Protein AF-A0A536C8R9-F1 (afdb_monomer_lite)

Sequence (69 aa):
MDASARRVLAAHGGDPRRLEALVRDLQQVRDEADRLAFQDPSPDALREYRRTSRELAEAQRAFAMASSS

Structure (mmCIF, N/CA/C/O backbone):
data_AF-A0A536C8R9-F1
#
_entry.id   AF-A0A536C8R9-F1
#
loop_
_atom_site.group_PDB
_atom_site.id
_atom_site.type_symbol
_atom_site.label_atom_id
_atom_site.label_alt_id
_atom_site.label_comp_id
_atom_site.label_asym_id
_atom_site.label_entity_id
_atom_site.label_seq_id
_atom_site.pdbx_PDB_ins_code
_atom_site.Cartn_x
_atom_site.Cartn_y
_atom_site.Cartn_z
_atom_site.occupancy
_atom_site.B_iso_or_equiv
_atom_site.auth_seq_id
_atom_site.auth_comp_id
_atom_site.auth_asym_id
_atom_site.auth_atom_id
_atom_site.pdbx_PDB_model_num
ATOM 1 N N . MET A 1 1 ? -10.828 14.202 0.027 1.00 61.03 1 MET A N 1
ATOM 2 C CA . MET A 1 1 ? -9.928 13.070 -0.299 1.00 61.03 1 MET A CA 1
ATOM 3 C C . MET A 1 1 ? -10.154 11.838 0.594 1.00 61.03 1 MET A C 1
ATOM 5 O O . MET A 1 1 ? -9.504 10.828 0.364 1.00 61.03 1 MET A O 1
ATOM 9 N N . ASP A 1 2 ? -11.109 11.854 1.536 1.00 76.75 2 ASP A N 1
ATOM 10 C CA . ASP A 1 2 ? -11.243 10.782 2.545 1.00 76.75 2 ASP A CA 1
ATOM 11 C C . ASP A 1 2 ? -12.137 9.602 2.156 1.00 76.75 2 ASP A C 1
ATOM 13 O O . ASP A 1 2 ? -12.235 8.640 2.909 1.00 76.75 2 ASP A O 1
ATOM 17 N N . ALA A 1 3 ? -12.795 9.631 0.993 1.00 88.69 3 ALA A N 1
ATOM 18 C CA . ALA A 1 3 ? -13.698 8.548 0.592 1.00 88.69 3 ALA A CA 1
ATOM 19 C C . ALA A 1 3 ? -12.972 7.197 0.448 1.00 88.69 3 ALA A C 1
ATOM 21 O O . ALA A 1 3 ? -13.527 6.160 0.804 1.00 88.69 3 ALA A O 1
ATOM 22 N N . SER A 1 4 ? -11.730 7.184 -0.044 1.00 90.88 4 SER A N 1
ATOM 23 C CA . SER A 1 4 ? -10.935 5.952 -0.125 1.00 90.88 4 SER A CA 1
ATOM 24 C C . SER A 1 4 ? -10.444 5.484 1.244 1.00 90.88 4 SER A C 1
ATOM 26 O O . SER A 1 4 ? -10.643 4.325 1.585 1.00 90.88 4 SER A O 1
ATOM 28 N N . ALA A 1 5 ? -9.922 6.387 2.080 1.00 92.00 5 ALA A N 1
ATOM 29 C CA . ALA A 1 5 ? -9.502 6.051 3.443 1.00 92.00 5 ALA A CA 1
ATOM 30 C C . ALA A 1 5 ? -10.670 5.519 4.292 1.00 92.00 5 ALA A C 1
ATOM 32 O O . ALA A 1 5 ? -10.520 4.530 4.998 1.00 92.00 5 ALA A O 1
ATOM 33 N N . ARG A 1 6 ? -11.871 6.099 4.157 1.00 92.69 6 ARG A N 1
ATOM 34 C CA . ARG A 1 6 ? -13.097 5.591 4.798 1.00 92.69 6 ARG A CA 1
ATOM 35 C C . ARG A 1 6 ? -13.490 4.199 4.312 1.00 92.69 6 ARG A C 1
ATOM 37 O O . ARG A 1 6 ? -13.977 3.404 5.108 1.00 92.69 6 ARG A O 1
ATOM 44 N N . ARG A 1 7 ? -13.279 3.888 3.028 1.00 94.38 7 ARG A N 1
ATOM 45 C CA . ARG A 1 7 ? -13.502 2.534 2.495 1.00 94.38 7 ARG A CA 1
ATOM 46 C C . ARG A 1 7 ? -12.513 1.533 3.083 1.00 94.38 7 ARG A C 1
ATOM 48 O O . ARG A 1 7 ? -12.946 0.465 3.496 1.00 94.38 7 ARG A O 1
ATOM 55 N N . VAL A 1 8 ? -11.232 1.891 3.186 1.00 94.12 8 VAL A N 1
ATOM 56 C CA . VAL A 1 8 ? -10.217 1.058 3.856 1.00 94.12 8 VAL A CA 1
ATOM 57 C C . VAL A 1 8 ? -10.577 0.864 5.331 1.00 94.12 8 VAL A C 1
ATOM 59 O O . VAL A 1 8 ? -10.645 -0.263 5.808 1.00 94.12 8 VAL A O 1
ATOM 62 N N . LEU A 1 9 ? -10.921 1.940 6.039 1.00 93.00 9 LEU A N 1
ATOM 63 C CA . LEU A 1 9 ? -11.372 1.886 7.429 1.00 93.00 9 LEU A CA 1
ATOM 64 C C . LEU A 1 9 ? -12.548 0.910 7.608 1.00 93.00 9 LEU A C 1
ATOM 66 O O . LEU A 1 9 ? -12.497 0.039 8.474 1.00 93.00 9 LEU A O 1
ATOM 70 N N . ALA A 1 10 ? -13.577 1.013 6.760 1.00 94.00 10 ALA A N 1
ATOM 71 C CA . ALA A 1 10 ? -14.748 0.138 6.800 1.00 94.00 10 ALA A CA 1
ATOM 72 C C . ALA A 1 10 ? -14.410 -1.325 6.467 1.00 94.00 10 ALA A C 1
ATOM 74 O O . ALA A 1 10 ? -14.861 -2.229 7.167 1.00 94.00 10 ALA A O 1
ATOM 75 N N . ALA A 1 11 ? -13.586 -1.569 5.443 1.00 93.75 11 ALA A N 1
ATOM 76 C CA . ALA A 1 11 ? -13.173 -2.915 5.039 1.00 93.75 11 ALA A CA 1
ATOM 77 C C . ALA A 1 11 ? -12.375 -3.644 6.134 1.00 93.75 11 ALA A C 1
ATOM 79 O O . ALA A 1 11 ? -12.462 -4.864 6.257 1.00 93.75 11 ALA A O 1
ATOM 80 N N . HIS A 1 12 ? -11.640 -2.896 6.960 1.00 91.88 12 HIS A N 1
ATOM 81 C CA . HIS A 1 12 ? -10.854 -3.429 8.073 1.00 91.88 12 HIS A CA 1
ATOM 82 C C . HIS A 1 12 ? -11.578 -3.339 9.429 1.00 91.88 12 HIS A C 1
ATOM 84 O O . HIS A 1 12 ? -10.984 -3.623 10.469 1.00 91.88 12 HIS A O 1
ATOM 90 N N . GLY A 1 13 ? -12.872 -2.994 9.426 1.00 90.75 13 GLY A N 1
ATOM 91 C CA . GLY A 1 13 ? -13.729 -2.978 10.614 1.00 90.75 13 GLY A CA 1
ATOM 92 C C . GLY A 1 13 ? -13.399 -1.880 11.624 1.00 90.75 13 GLY A C 1
ATOM 93 O O . GLY A 1 13 ? -13.779 -1.997 12.783 1.00 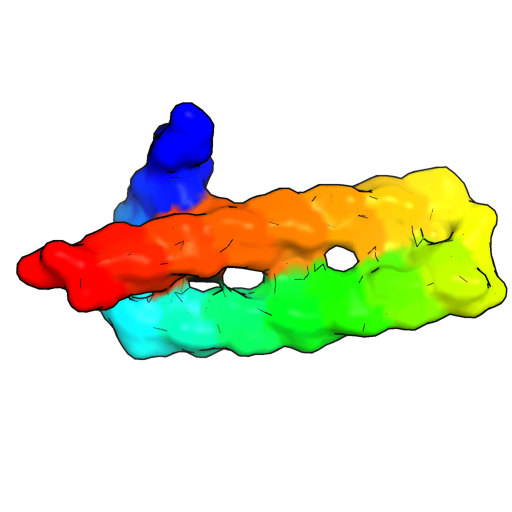90.75 13 GLY A O 1
ATOM 94 N N . GLY A 1 14 ? -12.667 -0.843 11.215 1.00 90.94 14 GLY A N 1
ATOM 95 C CA . GLY A 1 14 ? -12.220 0.217 12.116 1.00 90.94 14 GLY A CA 1
ATOM 96 C C . GLY A 1 14 ? -11.175 -0.214 13.148 1.00 90.94 14 GLY A C 1
ATOM 97 O O . GLY A 1 14 ? -10.847 0.589 14.010 1.00 90.94 14 GLY A O 1
ATOM 98 N N . ASP A 1 15 ? -10.651 -1.443 13.079 1.00 94.38 15 ASP A N 1
ATOM 99 C CA . ASP A 1 15 ? -9.683 -1.969 14.047 1.00 94.38 15 ASP A CA 1
ATOM 100 C C . ASP A 1 15 ? -8.287 -1.357 13.806 1.00 94.38 15 ASP A C 1
ATOM 102 O O . ASP A 1 15 ? -7.653 -1.667 12.784 1.00 94.38 15 ASP A O 1
ATOM 106 N N . PRO A 1 16 ? -7.761 -0.532 14.737 1.00 94.44 16 PRO A N 1
ATOM 107 C CA . PRO A 1 16 ? -6.458 0.102 14.575 1.00 94.44 16 PRO A CA 1
ATOM 108 C C . PRO A 1 16 ? -5.317 -0.906 14.421 1.00 94.44 16 PRO A C 1
ATOM 110 O O . PRO A 1 16 ? -4.379 -0.638 13.679 1.00 94.44 16 PRO A O 1
ATOM 113 N N . ARG A 1 17 ? -5.392 -2.089 15.051 1.00 95.25 17 ARG A N 1
ATOM 114 C CA . ARG A 1 17 ? -4.322 -3.101 14.968 1.00 95.25 17 ARG A CA 1
ATOM 115 C C . ARG A 1 17 ? -4.253 -3.735 13.585 1.00 95.25 17 ARG A C 1
ATOM 117 O O . ARG A 1 17 ? -3.167 -3.957 13.055 1.00 95.25 17 ARG A O 1
ATOM 124 N N . ARG A 1 18 ? -5.412 -4.005 12.976 1.00 95.69 18 ARG A N 1
ATOM 125 C CA . ARG A 1 18 ? -5.487 -4.512 11.595 1.00 95.69 18 ARG A CA 1
ATOM 126 C C . ARG A 1 18 ? -5.008 -3.472 10.591 1.00 95.69 18 ARG A C 1
ATOM 128 O O . ARG A 1 18 ? -4.345 -3.825 9.621 1.00 95.69 18 ARG A O 1
ATOM 135 N N . LEU A 1 19 ? -5.338 -2.205 10.826 1.00 97.06 19 LEU A N 1
ATOM 136 C CA . LEU A 1 19 ? -4.892 -1.099 9.984 1.00 97.06 19 LEU A CA 1
ATOM 137 C C . LEU A 1 19 ? -3.390 -0.835 10.134 1.00 97.06 19 LEU A C 1
ATOM 139 O O . LEU A 1 19 ? -2.729 -0.577 9.135 1.00 97.06 19 LEU A O 1
ATOM 143 N N . GLU A 1 20 ? -2.831 -0.965 11.338 1.00 97.31 20 GLU A N 1
ATOM 144 C CA . GLU A 1 20 ? -1.383 -0.884 11.556 1.00 97.31 20 GLU A CA 1
ATOM 145 C C . GLU A 1 20 ? -0.643 -1.997 10.801 1.00 97.31 20 GLU A C 1
ATOM 147 O O . GLU A 1 20 ? 0.348 -1.724 10.122 1.00 97.31 20 GLU A O 1
ATOM 152 N N . ALA A 1 21 ? -1.139 -3.238 10.869 1.00 97.62 21 ALA A N 1
ATOM 153 C CA . ALA A 1 21 ? -0.580 -4.356 10.110 1.00 97.62 21 ALA A CA 1
ATOM 154 C C . ALA A 1 21 ? -0.624 -4.087 8.596 1.00 97.62 21 ALA A C 1
ATOM 156 O O . ALA A 1 21 ? 0.400 -4.191 7.928 1.00 97.62 21 ALA A O 1
ATOM 157 N N . LEU A 1 22 ? -1.768 -3.622 8.078 1.00 97.31 22 LEU A N 1
ATOM 158 C CA . LEU A 1 22 ? -1.911 -3.238 6.671 1.00 97.31 22 LEU A CA 1
ATOM 159 C C . LEU A 1 22 ? -0.911 -2.148 6.256 1.00 97.31 22 LEU A C 1
ATOM 161 O O . LEU A 1 22 ? -0.326 -2.229 5.179 1.00 97.31 22 LEU A O 1
ATOM 165 N N . VAL A 1 23 ? -0.711 -1.124 7.092 1.00 98.38 23 VAL A N 1
ATOM 166 C CA . VAL A 1 23 ? 0.264 -0.056 6.820 1.00 98.38 23 VAL A CA 1
ATOM 167 C C . VAL A 1 23 ? 1.675 -0.630 6.720 1.00 98.38 23 VAL A C 1
ATOM 169 O O . VAL A 1 23 ? 2.398 -0.275 5.790 1.00 98.38 23 VAL A O 1
ATOM 172 N N . ARG A 1 24 ? 2.064 -1.530 7.632 1.00 98.31 24 ARG A N 1
ATOM 173 C CA . ARG A 1 24 ? 3.385 -2.177 7.605 1.00 98.31 24 ARG A CA 1
ATOM 174 C C . ARG A 1 24 ? 3.574 -3.025 6.346 1.00 98.31 24 ARG A C 1
ATOM 176 O O . ARG A 1 24 ? 4.612 -2.901 5.699 1.00 98.31 24 ARG A O 1
ATOM 183 N N . ASP A 1 25 ? 2.572 -3.815 5.971 1.00 98.19 25 ASP A N 1
ATOM 184 C CA . ASP A 1 25 ? 2.621 -4.659 4.772 1.00 98.19 25 ASP A CA 1
ATOM 185 C C . ASP A 1 25 ? 2.738 -3.806 3.498 1.00 98.19 25 ASP A C 1
ATOM 187 O O . ASP A 1 25 ? 3.619 -4.024 2.664 1.00 98.19 25 ASP A O 1
ATOM 191 N N . LEU A 1 26 ? 1.908 -2.766 3.366 1.00 98.06 26 LEU A N 1
ATOM 192 C CA . LEU A 1 26 ? 1.954 -1.853 2.220 1.00 98.06 26 LEU A CA 1
ATOM 193 C C . LEU A 1 26 ? 3.259 -1.058 2.156 1.00 98.06 26 LEU A C 1
ATOM 195 O O . LEU A 1 26 ? 3.722 -0.742 1.061 1.00 98.06 26 LEU A O 1
ATOM 199 N N . GLN A 1 27 ? 3.866 -0.748 3.302 1.00 98.44 27 GLN A N 1
ATOM 200 C CA . GLN A 1 27 ? 5.160 -0.082 3.345 1.00 98.44 27 GLN A CA 1
ATOM 201 C C . GLN A 1 27 ? 6.265 -0.982 2.783 1.00 98.44 27 GLN A C 1
ATOM 203 O O . GLN A 1 27 ? 7.025 -0.532 1.930 1.00 98.44 27 GLN A O 1
ATOM 208 N N . GLN A 1 28 ? 6.285 -2.267 3.152 1.00 98.44 28 GLN A N 1
ATOM 209 C CA . GLN A 1 28 ? 7.225 -3.235 2.574 1.00 98.44 28 GLN A CA 1
ATOM 210 C C . GLN A 1 28 ? 7.050 -3.370 1.056 1.00 98.44 28 GLN A C 1
ATOM 212 O O . GLN A 1 28 ? 8.032 -3.326 0.314 1.00 98.44 28 GLN A O 1
ATOM 217 N N . VAL A 1 29 ? 5.805 -3.482 0.581 1.00 98.12 29 VAL A N 1
ATOM 218 C CA . VAL A 1 29 ? 5.505 -3.597 -0.856 1.00 98.12 29 VAL A CA 1
ATOM 219 C C . VAL A 1 29 ? 5.903 -2.328 -1.613 1.00 98.12 29 VAL A C 1
ATOM 221 O O . VAL A 1 29 ? 6.495 -2.407 -2.689 1.00 98.12 29 VAL A O 1
ATOM 224 N N . ARG A 1 30 ? 5.622 -1.147 -1.051 1.00 98.31 30 ARG A N 1
ATOM 225 C CA . ARG A 1 30 ? 6.023 0.139 -1.633 1.00 98.31 30 ARG A CA 1
ATOM 226 C C . ARG A 1 30 ? 7.541 0.250 -1.726 1.00 98.31 30 ARG A C 1
ATOM 228 O O . ARG A 1 30 ? 8.031 0.713 -2.750 1.00 98.31 30 ARG A O 1
ATOM 235 N N . ASP A 1 31 ? 8.275 -0.169 -0.700 1.00 98.44 31 ASP A N 1
ATOM 236 C CA . ASP A 1 31 ? 9.740 -0.084 -0.675 1.00 98.44 31 ASP A CA 1
ATOM 237 C C . ASP A 1 31 ? 10.407 -1.088 -1.627 1.00 98.44 31 ASP A C 1
ATOM 239 O O . ASP A 1 31 ? 11.476 -0.814 -2.172 1.00 98.44 31 ASP A O 1
ATOM 243 N N . GLU A 1 32 ? 9.787 -2.244 -1.870 1.00 98.00 32 GLU A N 1
ATOM 244 C CA . GLU A 1 32 ? 10.201 -3.149 -2.949 1.00 98.00 32 GLU A CA 1
ATOM 245 C C . GLU A 1 32 ? 9.932 -2.531 -4.330 1.00 98.00 32 GLU A C 1
ATOM 247 O O . GLU A 1 32 ? 10.820 -2.511 -5.181 1.00 98.00 32 GLU A O 1
ATOM 252 N N . ALA A 1 33 ? 8.746 -1.951 -4.539 1.00 97.69 33 ALA A N 1
ATOM 253 C CA . ALA A 1 33 ? 8.404 -1.287 -5.796 1.00 97.69 33 ALA A CA 1
ATOM 254 C C . ALA A 1 33 ? 9.304 -0.069 -6.084 1.00 97.69 33 ALA A C 1
ATOM 256 O O . ALA A 1 33 ? 9.669 0.160 -7.235 1.00 97.69 33 ALA A O 1
ATOM 257 N N . ASP A 1 34 ? 9.685 0.690 -5.052 1.00 98.19 34 ASP A N 1
ATOM 258 C CA . ASP A 1 34 ? 10.633 1.812 -5.132 1.00 98.19 34 ASP A CA 1
ATOM 259 C C . ASP A 1 34 ? 12.020 1.321 -5.562 1.00 98.19 34 ASP A C 1
ATOM 261 O O . ASP A 1 34 ? 12.609 1.840 -6.510 1.00 98.19 34 ASP A O 1
ATOM 265 N N .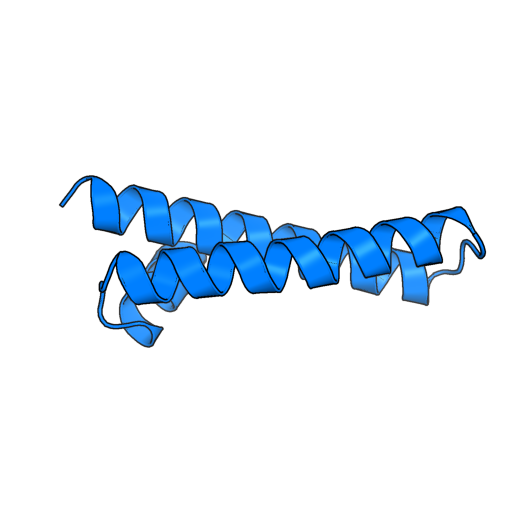 ARG A 1 35 ? 12.511 0.245 -4.928 1.00 98.06 35 ARG A N 1
ATOM 266 C CA . ARG A 1 35 ? 13.783 -0.390 -5.298 1.00 98.06 35 ARG A CA 1
ATOM 267 C C . ARG A 1 35 ? 13.777 -0.874 -6.743 1.00 98.06 35 ARG A C 1
ATOM 269 O O . ARG A 1 35 ? 14.733 -0.590 -7.461 1.00 98.06 35 ARG A O 1
ATOM 276 N N . LEU A 1 36 ? 12.711 -1.543 -7.182 1.00 96.56 36 LEU A N 1
ATOM 277 C CA . LEU A 1 36 ? 12.581 -2.006 -8.564 1.00 96.56 36 LEU A CA 1
ATOM 278 C C . LEU A 1 36 ? 12.549 -0.832 -9.550 1.00 96.56 36 LEU A C 1
ATOM 280 O O . LEU A 1 36 ? 13.299 -0.832 -10.520 1.00 96.56 36 LEU A O 1
ATOM 284 N N . ALA A 1 37 ? 11.731 0.190 -9.282 1.00 97.25 37 ALA A N 1
ATOM 285 C CA . ALA A 1 37 ? 11.626 1.374 -10.132 1.00 97.25 37 ALA A CA 1
ATOM 286 C C . ALA A 1 37 ? 12.933 2.177 -10.207 1.00 97.25 37 ALA A C 1
ATOM 288 O O . ALA A 1 37 ? 13.182 2.839 -11.213 1.00 97.25 37 ALA A O 1
ATOM 289 N N . PHE A 1 38 ? 13.759 2.124 -9.161 1.00 96.56 38 PHE A N 1
ATOM 290 C CA . PHE A 1 38 ? 15.085 2.730 -9.150 1.00 96.56 38 PHE A CA 1
ATOM 291 C C . PHE A 1 38 ? 16.121 1.902 -9.925 1.00 96.56 38 PHE A C 1
ATOM 293 O O . PHE A 1 38 ? 16.918 2.470 -10.668 1.00 96.56 38 PHE A O 1
ATOM 300 N N . GLN A 1 39 ? 16.127 0.577 -9.749 1.00 97.75 39 GLN A N 1
ATOM 301 C CA . GLN A 1 39 ? 17.098 -0.319 -10.389 1.00 97.75 39 GLN A CA 1
ATOM 302 C C . GLN A 1 39 ? 16.838 -0.501 -11.888 1.00 97.75 39 GLN A C 1
ATOM 304 O O . GLN A 1 39 ? 17.784 -0.477 -12.672 1.00 97.75 39 GLN A O 1
ATOM 309 N N . ASP A 1 40 ? 15.574 -0.669 -12.276 1.00 96.19 40 ASP A N 1
ATOM 310 C CA . ASP A 1 40 ? 15.142 -0.849 -13.663 1.00 96.19 40 ASP A CA 1
ATOM 311 C C . ASP A 1 40 ? 13.900 0.020 -13.951 1.00 96.19 40 ASP A C 1
ATOM 313 O O . ASP A 1 40 ? 12.750 -0.430 -13.834 1.00 96.19 40 ASP A O 1
ATOM 317 N N . PRO A 1 41 ? 14.103 1.313 -14.268 1.00 95.62 41 PRO A N 1
ATOM 318 C CA . PRO A 1 41 ? 13.013 2.253 -14.475 1.00 95.62 41 PRO A CA 1
A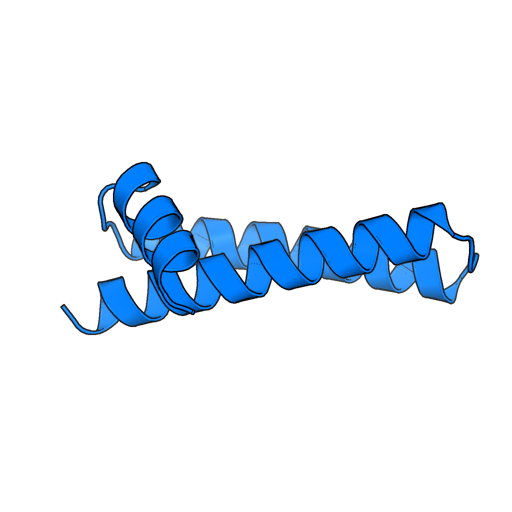TOM 319 C C . PRO A 1 41 ? 12.242 1.938 -15.761 1.00 95.62 41 PRO A C 1
ATOM 321 O O . PRO A 1 41 ? 12.571 2.404 -16.852 1.00 95.62 41 PRO A O 1
ATOM 324 N N . SER A 1 42 ? 11.137 1.209 -15.608 1.00 97.31 42 SER A N 1
ATOM 325 C CA . SER A 1 42 ? 10.158 0.950 -16.665 1.00 97.31 42 SER A CA 1
ATOM 326 C C . SER A 1 42 ? 8.816 1.641 -16.380 1.00 97.31 42 SER A C 1
ATOM 328 O O . SER A 1 42 ? 8.491 1.940 -15.223 1.00 97.31 42 SER A O 1
ATOM 330 N N . PRO A 1 43 ? 7.979 1.891 -17.409 1.00 98.19 43 PRO A N 1
ATOM 331 C CA . PRO A 1 43 ? 6.634 2.426 -17.206 1.00 98.19 43 PRO A CA 1
ATOM 332 C C . PRO A 1 43 ? 5.807 1.614 -16.206 1.00 98.19 43 PRO A C 1
ATOM 334 O O . PRO A 1 43 ? 5.035 2.194 -15.443 1.00 98.19 43 PRO A O 1
ATOM 337 N N . ASP A 1 44 ? 5.979 0.295 -16.188 1.00 97.88 44 ASP A N 1
ATOM 338 C CA . ASP A 1 44 ? 5.214 -0.595 -15.320 1.00 97.88 44 ASP A CA 1
ATOM 339 C C . ASP A 1 44 ? 5.752 -0.596 -13.887 1.00 97.88 44 ASP A C 1
ATOM 341 O O . ASP A 1 44 ? 4.955 -0.488 -12.956 1.00 97.88 44 ASP A O 1
ATOM 345 N N . ALA A 1 45 ? 7.075 -0.553 -13.693 1.00 97.62 45 ALA A N 1
ATOM 346 C CA . ALA A 1 45 ? 7.666 -0.364 -12.365 1.00 97.62 45 ALA A CA 1
ATOM 347 C C . ALA A 1 45 ? 7.217 0.968 -11.730 1.00 97.62 45 ALA A C 1
ATOM 349 O O . ALA A 1 45 ? 6.799 1.014 -10.572 1.00 97.62 45 ALA A O 1
ATOM 350 N N . LEU A 1 46 ? 7.193 2.055 -12.512 1.00 98.12 46 LEU A N 1
ATOM 351 C CA . LEU A 1 46 ? 6.700 3.357 -12.051 1.00 98.12 46 LEU A CA 1
ATOM 352 C C . LEU A 1 46 ? 5.192 3.353 -11.766 1.00 98.12 46 LEU A C 1
ATOM 354 O O . LEU A 1 46 ? 4.734 4.039 -10.846 1.00 98.12 46 LEU A O 1
ATOM 358 N N . ARG A 1 47 ? 4.395 2.616 -12.552 1.00 98.00 47 ARG A N 1
ATOM 359 C CA . ARG A 1 47 ? 2.961 2.436 -12.283 1.00 98.00 47 ARG A CA 1
ATOM 360 C C . ARG A 1 47 ? 2.741 1.706 -10.967 1.00 98.00 47 ARG A C 1
ATOM 362 O O . ARG A 1 47 ? 1.909 2.169 -10.184 1.00 98.00 47 ARG A O 1
ATOM 369 N N . GLU A 1 48 ? 3.488 0.636 -10.716 1.00 97.81 48 GLU A N 1
ATOM 370 C CA . GLU A 1 48 ? 3.357 -0.147 -9.490 1.00 97.81 48 GLU A CA 1
ATOM 371 C C . GLU A 1 48 ? 3.780 0.666 -8.267 1.00 97.81 48 GLU A C 1
ATOM 373 O O . GLU A 1 48 ? 3.011 0.773 -7.315 1.00 97.81 48 GLU A O 1
ATOM 378 N N . TYR A 1 49 ? 4.914 1.370 -8.328 1.00 98.12 49 TYR A N 1
ATOM 379 C CA . TYR A 1 49 ? 5.333 2.285 -7.263 1.00 98.12 49 TYR A CA 1
ATOM 380 C C . TYR A 1 49 ? 4.270 3.349 -6.942 1.00 98.12 49 TYR A C 1
ATOM 382 O O . TYR A 1 49 ? 3.940 3.605 -5.781 1.00 98.12 49 TYR A O 1
ATOM 390 N N . ARG A 1 50 ? 3.679 3.973 -7.972 1.00 98.25 50 ARG A N 1
ATOM 391 C CA . ARG A 1 50 ? 2.612 4.973 -7.785 1.00 98.25 50 ARG A CA 1
ATOM 392 C C . ARG A 1 50 ? 1.342 4.354 -7.216 1.00 98.25 50 ARG A C 1
ATOM 394 O O . ARG A 1 50 ? 0.636 5.013 -6.453 1.00 98.25 50 ARG A O 1
ATOM 401 N N . ARG A 1 51 ? 1.008 3.127 -7.617 1.00 97.81 51 ARG A N 1
ATOM 402 C CA . ARG A 1 51 ? -0.145 2.391 -7.100 1.00 97.81 51 ARG A CA 1
ATOM 403 C C . ARG A 1 51 ? 0.042 2.090 -5.614 1.00 97.81 51 ARG A C 1
ATOM 405 O O . ARG A 1 51 ? -0.781 2.539 -4.822 1.00 97.81 51 ARG A O 1
ATOM 412 N N . THR A 1 52 ? 1.133 1.428 -5.247 1.00 97.94 52 THR A N 1
ATOM 413 C CA . THR A 1 52 ? 1.424 1.018 -3.865 1.00 97.94 52 THR A CA 1
ATOM 414 C C . THR A 1 52 ? 1.599 2.227 -2.944 1.00 97.94 52 THR A C 1
ATOM 416 O O . THR A 1 52 ? 1.080 2.234 -1.833 1.00 97.94 52 THR A O 1
ATOM 419 N N . SER A 1 53 ? 2.197 3.322 -3.432 1.00 98.25 53 SER A N 1
ATOM 420 C CA . SER A 1 53 ? 2.276 4.591 -2.691 1.00 98.25 53 SER A CA 1
ATOM 421 C C . SER A 1 53 ? 0.903 5.202 -2.389 1.00 98.25 53 SER A C 1
ATOM 423 O O . SER A 1 53 ? 0.698 5.758 -1.309 1.00 98.25 53 SER A O 1
ATOM 425 N N . ARG A 1 54 ? -0.056 5.113 -3.324 1.00 98.00 54 ARG A N 1
ATOM 426 C CA . ARG A 1 54 ? -1.432 5.576 -3.079 1.00 98.00 54 ARG A CA 1
ATOM 427 C C . ARG A 1 54 ? -2.148 4.685 -2.072 1.00 98.00 54 ARG A C 1
ATOM 429 O O . ARG A 1 54 ? -2.765 5.217 -1.157 1.00 98.00 54 ARG A O 1
ATOM 436 N N . GLU A 1 55 ? -2.036 3.368 -2.220 1.00 97.50 55 GLU A N 1
ATOM 437 C CA . GLU A 1 55 ? -2.637 2.401 -1.293 1.00 97.50 55 GLU A CA 1
ATOM 438 C C . GLU A 1 55 ? -2.095 2.596 0.132 1.00 97.50 55 GLU A C 1
ATOM 440 O O . GLU A 1 55 ? -2.875 2.695 1.080 1.00 97.50 55 GLU A O 1
ATOM 445 N N . LEU A 1 56 ? -0.777 2.782 0.283 1.00 98.50 56 LEU A N 1
ATOM 446 C CA . LEU A 1 56 ? -0.143 3.095 1.565 1.00 98.50 56 LEU A CA 1
ATOM 447 C C . LEU A 1 56 ? -0.683 4.399 2.166 1.00 98.50 56 LEU A C 1
ATOM 449 O O . LEU A 1 56 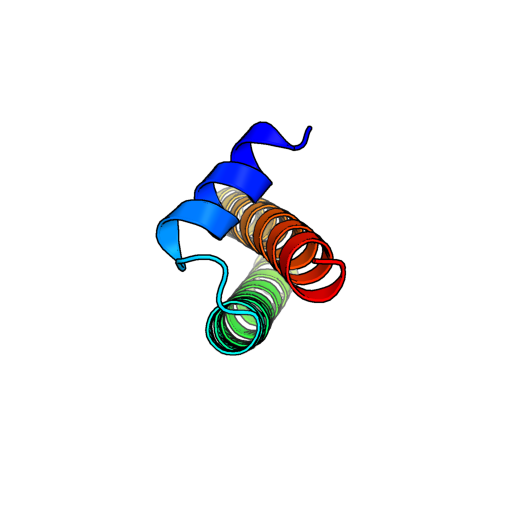? -1.046 4.431 3.341 1.00 98.50 56 LEU A O 1
ATOM 453 N N . ALA A 1 57 ? -0.786 5.469 1.372 1.00 98.06 57 ALA A N 1
ATOM 454 C CA . ALA A 1 57 ? -1.309 6.748 1.850 1.00 98.06 57 ALA A CA 1
ATOM 455 C C . ALA A 1 57 ? -2.778 6.651 2.304 1.00 98.06 57 ALA A C 1
ATOM 457 O O . ALA A 1 57 ? -3.183 7.308 3.266 1.00 98.06 57 ALA A O 1
ATOM 458 N N . GLU A 1 58 ? -3.593 5.840 1.629 1.00 97.69 58 GLU A N 1
ATOM 459 C CA . GLU A 1 58 ? -4.982 5.590 2.018 1.00 97.69 58 GLU A CA 1
ATOM 460 C C . GLU A 1 58 ? -5.073 4.784 3.320 1.00 97.69 58 GLU A C 1
ATOM 462 O O . GLU A 1 58 ? -5.847 5.158 4.206 1.00 97.69 58 GLU A O 1
ATOM 467 N N . ALA A 1 59 ? -4.245 3.747 3.478 1.00 97.56 59 ALA A N 1
ATOM 468 C CA . ALA A 1 59 ? -4.160 2.957 4.705 1.00 97.56 59 ALA A CA 1
ATOM 469 C C . ALA A 1 59 ? -3.660 3.781 5.900 1.00 97.56 59 ALA A C 1
ATOM 471 O O . ALA A 1 59 ? -4.239 3.697 6.981 1.00 97.56 59 ALA A O 1
ATOM 472 N N . GLN A 1 60 ? -2.656 4.642 5.708 1.00 98.00 60 GLN A N 1
ATOM 473 C CA . GLN A 1 60 ? -2.154 5.546 6.749 1.00 98.00 60 GLN A CA 1
ATOM 474 C C . GLN A 1 60 ? -3.235 6.514 7.236 1.00 98.00 60 GLN A C 1
ATOM 476 O O . GLN A 1 60 ? -3.387 6.723 8.439 1.00 98.00 60 GLN A O 1
ATOM 481 N N . ARG A 1 61 ? -4.031 7.079 6.319 1.00 97.25 61 ARG A N 1
ATOM 482 C CA . ARG A 1 61 ? -5.172 7.930 6.690 1.00 97.25 61 ARG A CA 1
ATOM 483 C C . ARG A 1 61 ? -6.243 7.138 7.431 1.00 97.25 61 ARG A C 1
ATOM 485 O O . ARG A 1 61 ? -6.747 7.622 8.437 1.00 97.25 61 ARG A O 1
ATOM 492 N N . ALA A 1 62 ? -6.574 5.932 6.970 1.00 96.50 62 ALA A N 1
ATOM 493 C CA . ALA A 1 62 ? -7.537 5.067 7.649 1.00 96.50 62 ALA A CA 1
ATOM 494 C C . ALA A 1 62 ? -7.076 4.714 9.072 1.00 96.50 62 ALA A C 1
ATOM 496 O O . ALA A 1 62 ? -7.852 4.830 10.015 1.00 96.50 62 ALA A O 1
ATOM 497 N N . PHE A 1 63 ? -5.800 4.362 9.239 1.00 97.00 63 PHE A N 1
ATOM 498 C CA . PHE A 1 63 ? -5.194 4.113 10.543 1.00 97.00 63 PHE A CA 1
ATOM 499 C C . PHE A 1 63 ? -5.255 5.348 11.451 1.00 97.00 63 PHE A C 1
ATOM 501 O O . PHE A 1 63 ? -5.666 5.236 12.606 1.00 97.00 63 PHE A O 1
ATOM 508 N N . ALA A 1 64 ? -4.920 6.532 10.927 1.00 96.06 64 ALA A N 1
ATOM 509 C CA . ALA A 1 64 ? -5.010 7.782 11.677 1.00 96.06 64 ALA A CA 1
ATOM 510 C C . ALA A 1 64 ? -6.447 8.062 12.150 1.00 96.06 64 ALA A C 1
ATOM 512 O O . ALA A 1 64 ? -6.646 8.389 13.315 1.00 96.06 64 ALA A O 1
ATOM 513 N N . MET A 1 65 ? -7.445 7.856 11.282 1.00 95.00 65 MET A N 1
ATOM 514 C CA . MET A 1 65 ? -8.866 7.999 11.627 1.00 95.00 65 MET A CA 1
ATOM 515 C C . MET A 1 65 ? -9.307 7.013 12.720 1.00 95.00 65 MET A C 1
ATOM 51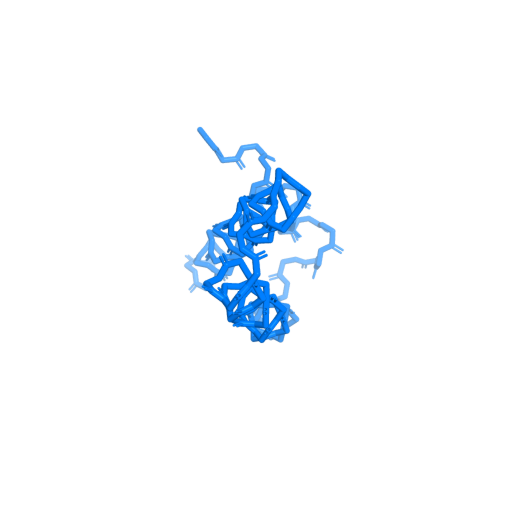7 O O . MET A 1 65 ? -10.021 7.402 13.645 1.00 95.00 65 MET A O 1
ATOM 521 N N . ALA A 1 66 ? -8.877 5.750 12.629 1.00 94.06 66 ALA A N 1
ATOM 522 C CA . ALA A 1 66 ? -9.180 4.720 13.625 1.00 94.06 66 ALA A CA 1
ATOM 523 C C . ALA A 1 66 ? -8.522 5.008 14.981 1.00 94.06 66 ALA A C 1
ATOM 525 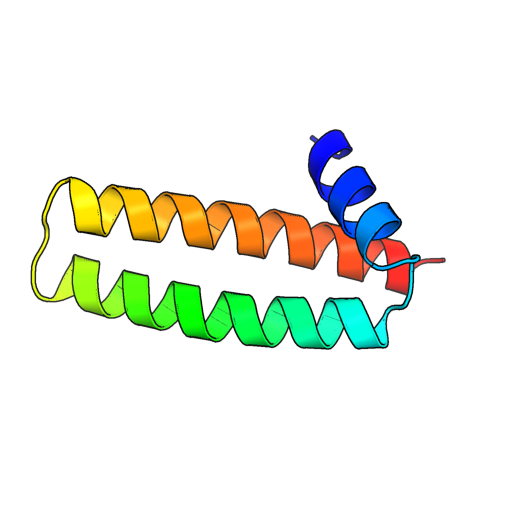O O . ALA A 1 66 ? -9.103 4.727 16.019 1.00 94.06 66 ALA A O 1
ATOM 526 N N . SER A 1 67 ? -7.322 5.591 14.966 1.00 91.38 67 SER A N 1
ATOM 527 C CA . SER A 1 67 ? -6.551 5.917 16.173 1.00 91.38 67 SER A CA 1
ATOM 528 C C . SER A 1 67 ? -7.025 7.199 16.862 1.00 91.38 67 SER A C 1
ATOM 530 O O . SER A 1 67 ? -6.677 7.442 18.013 1.00 91.38 67 SER A O 1
ATOM 532 N N . SER A 1 68 ? -7.788 8.033 16.151 1.00 87.62 68 SER A N 1
ATOM 533 C CA . SER A 1 68 ? -8.408 9.251 16.680 1.00 87.62 68 SER A CA 1
ATOM 534 C C . SER A 1 68 ? -9.856 9.062 17.151 1.00 87.62 68 SER A C 1
ATOM 536 O O . SER A 1 68 ? -10.471 10.043 17.567 1.00 87.62 68 SER A O 1
ATOM 538 N N . SER A 1 69 ? -10.410 7.851 17.009 1.00 69.75 69 SER A N 1
ATOM 539 C CA . SER A 1 69 ? -11.782 7.492 17.408 1.00 69.75 69 SER A CA 1
ATOM 540 C C . SER A 1 69 ? -11.804 6.894 18.810 1.00 69.75 69 SER A C 1
ATOM 542 O O . SER A 1 69 ? -12.772 7.188 19.542 1.00 69.75 69 SER A O 1
#

pLDDT: mean 95.01, std 6.22, range [61.03, 98.5]

Foldseek 3Di:
DQPLLVVVCVVQVLDLVSLVVQLVVLVVQLVVLVVCCVVPPDPVSVVSNVVSVVSNVSSVSNSVVSVVD

Radius of gyration: 13.12 Å; chains: 1; bounding box: 32×18×35 Å

Secondary structure (DSSP, 8-state):
-HHHHHHHHHHTTT-HHHHHHHHHHHHHHHHHHHHHHHHS--HHHHHHHHHHHHHHHHHHHHHHHHHT-